Protein AF-A0A947C291-F1 (afdb_monomer_lite)

Radius of gyration: 16.3 Å; chains: 1; bounding box: 38×27×49 Å

Sequence (114 aa):
MIDEIFYCSNIEQLKAELVANGMVDEEGNYTHGNTMTPIKYNGVKSLSLVRNNVLDLALFPSLTRLGTYEEIFADVDKDALYKSVYDYTEELSYMDEEGVVHTYFRPQRLGEFA

Secondary structure (DSSP, 8-state):
--EEEEEES-HHHHHHHHHHTT-B-TTSPBPTT----EEEEETTEEEEEEETTS--GGG-TTEEEEE-HHHHHT-HHHHHHHHTTS----EEEEE-TTS-EEEEEPPPPTT---

pLDDT: mean 71.78, std 11.45, range [43.91, 86.62]

Structure (mmCIF, N/CA/C/O backbone):
data_AF-A0A947C291-F1
#
_entry.id   AF-A0A947C291-F1
#
loop_
_atom_site.group_PDB
_atom_site.id
_atom_site.type_symbol
_atom_site.label_atom_id
_atom_site.label_alt_id
_atom_site.label_comp_id
_atom_site.label_asym_id
_atom_site.label_entity_id
_atom_site.label_seq_id
_atom_site.pdbx_PDB_ins_code
_atom_site.Cartn_x
_atom_site.Cartn_y
_atom_site.Cartn_z
_atom_site.occupancy
_atom_site.B_iso_or_equiv
_atom_site.auth_seq_id
_atom_site.auth_comp_id
_atom_site.auth_asym_id
_atom_site.auth_atom_id
_atom_site.pdbx_PDB_model_num
ATOM 1 N N . MET A 1 1 ? -16.084 6.969 -10.735 1.00 53.75 1 MET A N 1
ATOM 2 C CA . MET A 1 1 ? -14.662 6.568 -10.780 1.00 53.75 1 MET A CA 1
ATOM 3 C C . MET A 1 1 ? -14.281 6.220 -9.358 1.00 53.75 1 MET A C 1
ATOM 5 O O . MET A 1 1 ? -14.576 7.031 -8.492 1.00 53.75 1 MET A O 1
ATOM 9 N N . ILE A 1 2 ? -13.772 5.013 -9.117 1.00 65.44 2 ILE A N 1
ATOM 10 C CA . ILE A 1 2 ? -13.378 4.557 -7.779 1.00 65.44 2 ILE A CA 1
ATOM 11 C C . ILE A 1 2 ? -11.854 4.617 -7.730 1.00 65.44 2 ILE A C 1
ATOM 13 O O . ILE A 1 2 ? -11.190 4.078 -8.618 1.00 65.44 2 ILE A O 1
ATOM 17 N N . ASP A 1 3 ? -11.332 5.330 -6.742 1.00 71.88 3 ASP A N 1
ATOM 18 C CA . ASP A 1 3 ? -9.906 5.369 -6.451 1.00 71.88 3 ASP A CA 1
ATOM 19 C C . ASP A 1 3 ? -9.609 4.232 -5.460 1.00 71.88 3 ASP A C 1
ATOM 21 O O . ASP A 1 3 ? -10.291 4.088 -4.443 1.00 71.88 3 ASP A O 1
ATOM 25 N N . GLU A 1 4 ? -8.637 3.386 -5.787 1.00 79.88 4 GLU A N 1
ATOM 26 C CA . GLU A 1 4 ? -8.278 2.206 -5.002 1.00 79.88 4 GLU A CA 1
ATOM 27 C C . GLU A 1 4 ? -6.862 2.316 -4.467 1.00 79.88 4 GLU A C 1
ATOM 29 O O . GLU A 1 4 ? -5.977 2.900 -5.092 1.00 79.88 4 GLU A O 1
ATOM 34 N N . ILE A 1 5 ? -6.637 1.722 -3.303 1.00 82.81 5 ILE A N 1
ATOM 35 C CA . ILE A 1 5 ? -5.348 1.753 -2.635 1.00 82.81 5 ILE A CA 1
ATOM 36 C C . ILE A 1 5 ? -4.597 0.469 -2.947 1.00 82.81 5 ILE A C 1
ATOM 38 O O . ILE A 1 5 ? -5.120 -0.645 -2.828 1.00 82.81 5 ILE A O 1
ATOM 42 N N . PHE A 1 6 ? -3.337 0.647 -3.310 1.00 85.12 6 PHE A N 1
ATOM 43 C CA . PHE A 1 6 ? -2.388 -0.418 -3.554 1.00 85.12 6 PHE A CA 1
ATOM 44 C C . PHE A 1 6 ? -1.244 -0.313 -2.564 1.00 85.12 6 PHE A C 1
ATOM 46 O O . PHE A 1 6 ? -0.737 0.775 -2.291 1.00 85.12 6 PHE A O 1
ATOM 53 N N . TYR A 1 7 ? -0.844 -1.459 -2.035 1.00 86.38 7 TYR A N 1
ATOM 54 C CA . TYR A 1 7 ? 0.315 -1.600 -1.175 1.00 86.38 7 TYR A CA 1
ATOM 55 C C . TYR A 1 7 ? 1.477 -2.180 -1.964 1.00 86.38 7 TYR A C 1
ATOM 57 O O . TYR A 1 7 ? 1.310 -3.141 -2.711 1.00 86.38 7 TYR A O 1
ATOM 65 N N . CYS A 1 8 ? 2.663 -1.630 -1.743 1.00 85.94 8 CYS A N 1
ATOM 66 C CA . CYS A 1 8 ? 3.907 -2.195 -2.223 1.00 85.94 8 CYS A CA 1
ATOM 67 C C . CYS A 1 8 ? 4.845 -2.417 -1.041 1.00 85.94 8 CYS A C 1
ATOM 69 O O . CYS A 1 8 ? 5.110 -1.496 -0.267 1.00 85.94 8 CYS A O 1
ATOM 71 N N . SER A 1 9 ? 5.372 -3.631 -0.910 1.00 85.44 9 SER A N 1
ATOM 72 C CA . SER A 1 9 ? 6.347 -3.976 0.129 1.00 85.44 9 SER A CA 1
ATOM 73 C C . SER A 1 9 ? 7.780 -3.573 -0.225 1.00 85.44 9 SER A C 1
ATOM 75 O O . SER A 1 9 ? 8.615 -3.501 0.676 1.00 85.44 9 SER A O 1
ATOM 77 N N . ASN A 1 10 ? 8.064 -3.326 -1.509 1.00 85.38 10 ASN A N 1
ATOM 78 C CA . ASN A 1 10 ? 9.384 -2.972 -2.015 1.00 85.38 10 ASN A CA 1
ATOM 79 C C . ASN A 1 10 ? 9.294 -1.932 -3.142 1.00 85.38 10 ASN A C 1
ATOM 81 O O . ASN A 1 10 ? 9.147 -2.256 -4.321 1.00 85.38 10 ASN A O 1
ATOM 85 N N . ILE A 1 11 ? 9.442 -0.666 -2.766 1.00 78.94 11 ILE A N 1
ATOM 86 C CA . ILE A 1 11 ? 9.386 0.465 -3.686 1.00 78.94 11 ILE A CA 1
ATOM 87 C C . ILE A 1 11 ? 10.488 0.437 -4.752 1.00 78.94 11 ILE A C 1
ATOM 89 O O . ILE A 1 11 ? 10.280 0.945 -5.848 1.00 78.94 11 ILE A O 1
ATOM 93 N N . GLU A 1 12 ? 11.656 -0.140 -4.469 1.00 82.38 12 GLU A N 1
ATOM 94 C CA . GLU A 1 12 ? 12.739 -0.225 -5.455 1.00 82.38 12 GLU A CA 1
ATOM 95 C C . GLU A 1 12 ? 12.372 -1.187 -6.583 1.00 82.38 12 GLU A C 1
ATOM 97 O O . GLU A 1 12 ? 12.595 -0.881 -7.755 1.00 82.38 12 GLU A O 1
ATOM 102 N N . GLN A 1 13 ? 11.729 -2.304 -6.237 1.00 83.31 13 GLN A N 1
ATOM 103 C CA . GLN A 1 13 ? 11.181 -3.231 -7.218 1.00 83.31 13 GLN A CA 1
ATOM 104 C C . GLN A 1 13 ? 10.077 -2.565 -8.046 1.00 83.31 13 GLN A C 1
ATOM 106 O O . GLN A 1 13 ? 10.124 -2.629 -9.272 1.00 83.31 13 GLN A O 1
ATOM 111 N N . LEU A 1 14 ? 9.138 -1.866 -7.401 1.00 80.12 14 LEU A N 1
ATOM 112 C CA . LEU A 1 14 ? 8.082 -1.147 -8.116 1.00 80.12 14 LEU A CA 1
ATOM 113 C C . LEU A 1 14 ? 8.658 -0.094 -9.071 1.00 80.12 14 LEU A C 1
ATOM 115 O O . LEU A 1 14 ? 8.210 0.016 -10.206 1.00 80.12 14 LEU A O 1
ATOM 119 N N . LYS A 1 15 ? 9.685 0.654 -8.654 1.00 78.44 15 LYS A N 1
ATOM 120 C CA . LYS A 1 15 ? 10.382 1.616 -9.524 1.00 78.44 15 LYS A CA 1
ATOM 121 C C . LYS A 1 15 ? 11.019 0.936 -10.734 1.00 78.44 15 LYS A C 1
ATOM 123 O O . LYS A 1 15 ? 10.893 1.451 -11.840 1.00 78.44 15 LYS A O 1
ATOM 128 N N . ALA A 1 16 ? 11.667 -0.212 -10.548 1.00 82.00 16 ALA A N 1
ATOM 129 C CA . ALA A 1 16 ? 12.238 -0.970 -11.657 1.00 82.00 16 ALA A CA 1
ATOM 130 C C . ALA A 1 16 ? 11.153 -1.466 -12.631 1.00 82.00 16 ALA A C 1
ATOM 132 O O . ALA A 1 16 ? 11.325 -1.352 -13.843 1.00 82.00 16 ALA A O 1
ATOM 133 N N . GLU A 1 17 ? 10.021 -1.953 -12.115 1.00 81.75 17 GLU A N 1
ATOM 134 C CA . GLU A 1 17 ? 8.865 -2.371 -12.920 1.00 81.75 17 GLU A CA 1
ATOM 135 C C . GLU A 1 17 ? 8.268 -1.190 -13.698 1.00 81.75 17 GLU A C 1
ATOM 137 O O . GLU A 1 17 ? 7.986 -1.305 -14.889 1.00 81.75 17 GLU A O 1
ATOM 142 N N . LEU A 1 18 ? 8.126 -0.028 -13.062 1.00 78.25 18 LEU A N 1
ATOM 143 C CA . LEU A 1 18 ? 7.639 1.196 -13.697 1.00 78.25 18 LEU A CA 1
ATOM 144 C C . LEU A 1 18 ? 8.547 1.662 -14.841 1.00 78.25 18 LEU A C 1
ATOM 146 O O . LEU A 1 18 ? 8.049 1.998 -15.914 1.00 78.25 18 LEU A O 1
ATOM 150 N N . VAL A 1 19 ? 9.866 1.647 -14.636 1.00 78.81 19 VAL A N 1
ATOM 151 C CA . VAL A 1 19 ? 10.852 1.985 -15.676 1.00 78.81 19 VAL A CA 1
ATOM 152 C C . VAL A 1 19 ? 10.805 0.967 -16.817 1.00 78.81 19 VAL A C 1
ATOM 154 O O . VAL A 1 19 ? 10.749 1.354 -17.981 1.00 78.81 19 VAL A O 1
ATOM 157 N N . ALA A 1 20 ? 10.758 -0.332 -16.503 1.00 81.69 20 ALA A N 1
ATOM 158 C CA . ALA A 1 20 ? 10.688 -1.396 -17.506 1.00 81.69 20 ALA A CA 1
ATOM 159 C C . ALA A 1 20 ? 9.427 -1.310 -18.382 1.00 81.69 20 ALA A C 1
ATOM 161 O O . ALA A 1 20 ? 9.471 -1.657 -19.561 1.00 81.69 20 ALA A O 1
ATOM 162 N N . ASN A 1 21 ? 8.321 -0.817 -17.820 1.00 77.06 21 ASN A N 1
ATOM 163 C CA . ASN A 1 21 ? 7.056 -0.624 -18.527 1.00 77.06 21 ASN A CA 1
ATOM 164 C C . ASN A 1 21 ? 6.895 0.789 -19.128 1.00 77.06 21 ASN A C 1
ATOM 166 O O . ASN A 1 21 ? 5.816 1.122 -19.614 1.00 77.06 21 ASN A O 1
ATOM 170 N N . GLY A 1 22 ? 7.942 1.626 -19.105 1.00 73.75 22 GLY A N 1
ATOM 171 C CA . GLY A 1 22 ? 7.922 2.971 -19.695 1.00 73.75 22 GLY A CA 1
ATOM 172 C C . GLY A 1 22 ? 6.974 3.953 -18.997 1.00 73.75 22 GLY A C 1
ATOM 173 O O . GLY A 1 22 ? 6.517 4.909 -19.616 1.00 73.75 22 GLY A O 1
ATOM 174 N N . MET A 1 23 ? 6.646 3.707 -17.725 1.00 73.38 23 MET A N 1
ATOM 175 C CA . MET A 1 23 ? 5.729 4.535 -16.927 1.00 73.38 23 MET A CA 1
ATOM 176 C C . MET A 1 23 ? 6.425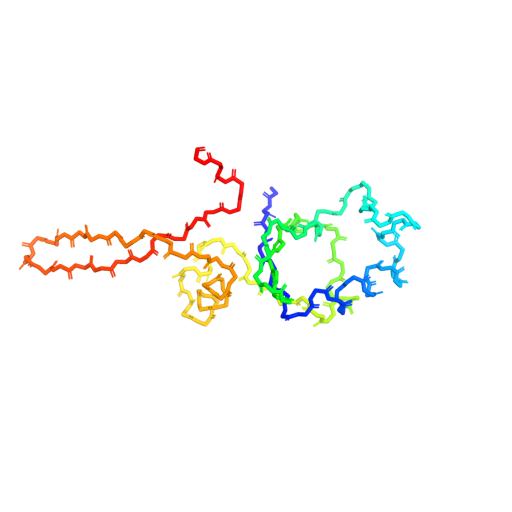 5.672 -16.171 1.00 73.38 23 MET A C 1
ATOM 178 O O . MET A 1 23 ? 5.769 6.522 -15.563 1.00 73.38 23 MET A O 1
ATOM 182 N N . VAL A 1 24 ? 7.754 5.671 -16.189 1.00 68.88 24 VAL A N 1
ATOM 183 C CA . VAL A 1 24 ? 8.614 6.688 -15.592 1.00 68.88 24 VAL A CA 1
ATOM 184 C C . VAL A 1 24 ? 9.596 7.143 -16.668 1.00 68.88 24 VAL A C 1
ATOM 186 O O . VAL A 1 24 ? 10.142 6.306 -17.388 1.00 68.88 24 VAL A O 1
ATOM 189 N N . ASP A 1 25 ? 9.766 8.455 -16.816 1.00 65.94 25 ASP A N 1
ATOM 190 C CA . ASP A 1 25 ? 10.731 9.031 -17.755 1.00 65.94 25 ASP A CA 1
ATOM 191 C C . ASP A 1 25 ? 12.185 8.873 -17.263 1.00 65.94 25 ASP A C 1
ATOM 193 O O . ASP A 1 25 ? 12.446 8.423 -16.145 1.00 65.94 25 ASP A O 1
ATOM 197 N N . GLU A 1 26 ? 13.156 9.235 -18.107 1.00 60.94 26 GLU A N 1
ATOM 198 C CA . GLU A 1 26 ? 14.591 9.146 -17.777 1.00 60.94 26 GLU A CA 1
ATOM 199 C C . GLU A 1 26 ? 14.999 10.028 -16.579 1.00 60.94 26 GLU A C 1
ATOM 201 O O . GLU A 1 26 ? 16.062 9.825 -15.993 1.00 60.94 26 GLU A O 1
ATOM 206 N N . GLU A 1 27 ? 14.150 10.981 -16.187 1.00 63.31 27 GLU A N 1
ATOM 207 C CA . GLU A 1 27 ? 14.345 11.883 -15.050 1.00 63.31 27 GLU A CA 1
ATOM 208 C C . GLU A 1 27 ? 13.678 11.364 -13.761 1.00 63.31 27 GLU A C 1
ATOM 210 O O . GLU A 1 27 ? 13.840 11.957 -12.693 1.00 63.31 27 GLU A O 1
ATOM 215 N N . GLY A 1 28 ? 12.970 10.232 -13.820 1.00 61.03 28 GLY A N 1
ATOM 216 C CA . GLY A 1 28 ? 12.285 9.645 -12.672 1.00 61.03 28 GLY A CA 1
ATOM 217 C C . GLY A 1 28 ? 10.880 10.204 -12.424 1.00 61.03 28 GLY A C 1
ATOM 218 O O . GLY A 1 28 ? 10.287 9.899 -11.384 1.00 61.03 28 GLY A O 1
ATOM 219 N N . ASN A 1 29 ? 10.327 10.999 -13.344 1.00 62.47 29 ASN A N 1
ATOM 220 C CA . ASN A 1 29 ? 8.969 11.518 -13.233 1.00 62.47 29 ASN A CA 1
ATOM 221 C C . ASN A 1 29 ? 7.955 10.532 -13.812 1.00 62.47 29 ASN A C 1
ATOM 223 O O . ASN A 1 29 ? 8.149 9.915 -14.858 1.00 62.47 29 ASN A O 1
ATOM 227 N N . TYR A 1 30 ? 6.822 10.417 -13.128 1.00 63.91 30 TYR A N 1
ATOM 228 C CA . TYR A 1 30 ? 5.710 9.591 -13.578 1.00 63.91 30 TYR A CA 1
ATOM 229 C C . TYR A 1 30 ? 5.074 10.202 -14.829 1.00 63.91 30 TYR A C 1
ATOM 231 O O . TYR A 1 30 ? 4.679 11.373 -14.826 1.00 63.91 30 TYR A O 1
ATOM 239 N N . THR A 1 31 ? 4.926 9.405 -15.888 1.00 56.97 31 THR A N 1
ATOM 240 C CA . THR A 1 31 ? 4.262 9.856 -17.117 1.00 56.97 31 THR A CA 1
ATOM 241 C C . THR A 1 31 ? 2.799 10.202 -16.821 1.00 56.97 31 THR A C 1
ATOM 243 O O . THR A 1 31 ? 2.061 9.410 -16.230 1.00 56.97 31 THR A O 1
ATOM 246 N N . HIS A 1 32 ? 2.394 11.418 -17.191 1.00 44.53 32 HIS A N 1
ATOM 247 C CA . HIS A 1 32 ? 1.100 12.019 -16.861 1.00 44.53 32 HIS A CA 1
ATOM 248 C C . HIS A 1 32 ? -0.070 11.119 -17.308 1.00 44.53 32 HIS A C 1
ATOM 250 O O . HIS A 1 32 ? -0.278 10.920 -18.502 1.00 44.53 32 HIS A O 1
ATOM 256 N N . GLY A 1 33 ? -0.846 10.585 -16.360 1.00 49.69 33 GLY A N 1
ATOM 257 C CA . GLY A 1 33 ? -2.066 9.813 -16.648 1.00 49.69 33 GLY A CA 1
ATOM 258 C C . GLY A 1 33 ? -2.247 8.539 -15.824 1.00 49.69 33 GLY A C 1
ATOM 259 O O . GLY A 1 33 ? -3.379 8.100 -15.645 1.00 49.69 33 GLY A O 1
ATOM 260 N N . ASN A 1 34 ? -1.169 8.000 -15.252 1.00 52.59 34 ASN A N 1
ATOM 261 C CA . ASN A 1 34 ? -1.213 6.818 -14.394 1.00 52.59 34 ASN A CA 1
ATOM 262 C C . ASN A 1 34 ? -0.862 7.232 -12.965 1.00 52.59 34 ASN A C 1
ATOM 264 O O . ASN A 1 34 ? 0.305 7.434 -12.639 1.00 52.59 34 ASN A O 1
ATOM 268 N N . THR A 1 35 ? -1.860 7.407 -12.099 1.00 54.00 35 THR A N 1
ATOM 269 C CA . THR A 1 35 ? -1.641 7.715 -10.677 1.00 54.00 35 THR A CA 1
ATOM 270 C C . THR A 1 35 ? -1.137 6.470 -9.938 1.00 54.00 35 THR A C 1
ATOM 272 O O . THR A 1 35 ? -1.820 5.897 -9.105 1.00 54.00 35 THR A O 1
ATOM 275 N N . MET A 1 36 ? 0.062 6.001 -10.274 1.00 58.66 36 MET A N 1
ATOM 276 C CA . MET A 1 36 ? 0.807 5.011 -9.486 1.00 58.66 36 MET A CA 1
ATOM 277 C C . MET A 1 36 ? 1.736 5.675 -8.477 1.00 58.66 36 MET A C 1
ATOM 279 O O . MET A 1 36 ? 2.439 4.980 -7.744 1.00 58.66 36 MET A O 1
ATOM 283 N N . THR A 1 37 ? 1.739 7.008 -8.440 1.00 57.00 37 THR A N 1
ATOM 284 C CA . THR A 1 37 ? 2.578 7.802 -7.559 1.00 57.00 37 THR A CA 1
ATOM 285 C C . THR A 1 37 ? 2.347 7.344 -6.123 1.00 57.00 37 THR A C 1
ATOM 287 O O . THR A 1 37 ? 1.229 7.481 -5.619 1.00 57.00 37 THR A O 1
ATOM 290 N N . PRO A 1 38 ? 3.360 6.779 -5.456 1.00 59.16 38 PRO A N 1
ATOM 291 C CA . PRO A 1 38 ? 3.228 6.432 -4.062 1.00 59.16 38 PRO A CA 1
ATOM 292 C C . PRO A 1 38 ? 3.100 7.734 -3.280 1.00 59.16 38 PRO A C 1
ATOM 294 O O . PRO A 1 38 ? 3.947 8.628 -3.358 1.00 59.16 38 PRO A O 1
ATOM 297 N N . ILE A 1 39 ? 1.973 7.861 -2.593 1.00 65.25 39 ILE A N 1
ATOM 298 C CA . ILE A 1 39 ? 1.583 9.072 -1.865 1.00 65.25 39 ILE A CA 1
ATOM 299 C C . ILE A 1 39 ? 2.171 9.024 -0.453 1.00 65.25 39 ILE A C 1
ATOM 301 O O . ILE A 1 39 ? 2.453 10.062 0.145 1.00 65.25 39 ILE A O 1
ATOM 305 N N . LYS A 1 40 ? 2.402 7.816 0.075 1.00 71.19 40 LYS A N 1
ATOM 306 C CA . LYS A 1 40 ? 3.008 7.599 1.387 1.00 71.19 40 LYS A CA 1
ATOM 307 C C . LYS A 1 40 ? 4.075 6.514 1.316 1.00 71.19 40 LYS A C 1
ATOM 309 O O . LYS A 1 40 ? 3.889 5.491 0.659 1.00 71.19 40 LYS A O 1
ATOM 314 N N . TYR A 1 41 ? 5.166 6.746 2.037 1.00 74.94 41 TYR A N 1
ATOM 315 C CA . TYR A 1 41 ? 6.294 5.832 2.161 1.00 74.94 41 TYR A CA 1
ATOM 316 C C . TYR A 1 41 ? 6.585 5.580 3.636 1.00 74.94 41 TYR A C 1
ATOM 318 O O . TYR A 1 41 ? 6.512 6.508 4.444 1.00 74.94 41 TYR A O 1
ATOM 326 N N . ASN A 1 42 ? 6.972 4.348 3.953 1.00 75.31 42 ASN A N 1
ATOM 327 C CA . ASN A 1 42 ? 7.580 3.975 5.223 1.00 75.31 42 ASN A CA 1
ATOM 328 C C . ASN A 1 42 ? 8.737 3.003 4.951 1.00 75.31 42 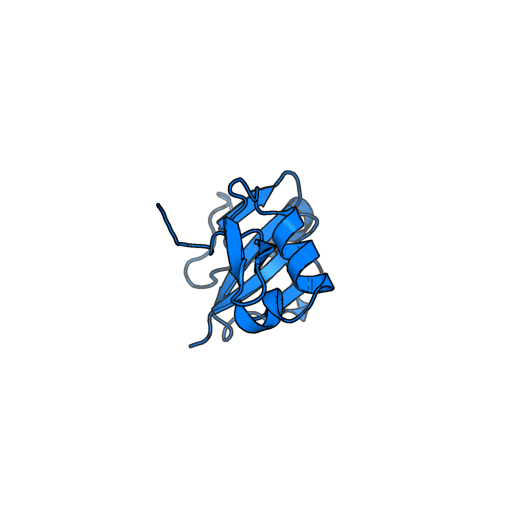ASN A C 1
ATOM 330 O O . ASN A 1 42 ? 8.536 1.802 4.740 1.00 75.31 42 ASN A O 1
ATOM 334 N N . GLY A 1 43 ? 9.955 3.542 4.872 1.00 80.00 43 GLY A N 1
ATOM 335 C CA . GLY A 1 43 ? 11.123 2.796 4.406 1.00 80.00 43 GLY A CA 1
ATOM 336 C C . GLY A 1 43 ? 10.934 2.295 2.971 1.00 80.00 43 GLY A C 1
ATOM 337 O O . GLY A 1 43 ? 10.713 3.084 2.056 1.00 80.00 43 GLY A O 1
ATOM 338 N N . VAL A 1 44 ? 11.010 0.975 2.783 1.00 81.38 44 VAL A N 1
ATOM 339 C CA . VAL A 1 44 ? 10.810 0.318 1.477 1.00 81.38 44 VAL A CA 1
ATOM 340 C C . VAL A 1 44 ? 9.339 0.095 1.123 1.00 81.38 44 VAL A C 1
ATOM 342 O O . VAL A 1 44 ? 9.034 -0.247 -0.017 1.00 81.38 44 VAL A O 1
ATOM 345 N N . LYS A 1 45 ? 8.422 0.281 2.077 1.00 83.50 45 LYS A N 1
ATOM 346 C CA . LYS A 1 45 ? 6.991 0.077 1.860 1.00 83.50 45 LYS A CA 1
ATOM 347 C C . LYS A 1 45 ? 6.335 1.357 1.369 1.00 83.50 45 LYS A C 1
ATOM 349 O O . LYS A 1 45 ? 6.723 2.455 1.771 1.00 83.50 45 LYS A O 1
ATOM 354 N N . SER A 1 46 ? 5.303 1.225 0.547 1.00 83.69 46 SER A N 1
ATOM 355 C CA . SER A 1 46 ? 4.546 2.374 0.060 1.00 83.69 46 SER A CA 1
ATOM 356 C C . SER A 1 46 ? 3.071 2.067 -0.171 1.00 83.69 46 SER A C 1
ATOM 358 O O . SER A 1 46 ? 2.676 0.910 -0.330 1.00 83.69 46 SER A O 1
ATOM 360 N N . LEU A 1 47 ? 2.266 3.129 -0.162 1.00 81.88 47 LEU A N 1
ATOM 361 C CA . LEU A 1 47 ? 0.862 3.111 -0.553 1.00 81.88 47 LEU A CA 1
ATOM 362 C C . LEU A 1 47 ? 0.649 4.058 -1.735 1.00 81.88 47 LEU A C 1
ATOM 364 O O . LEU A 1 47 ? 1.055 5.225 -1.688 1.00 81.88 47 LEU A O 1
ATOM 368 N N . SER A 1 48 ? -0.041 3.561 -2.756 1.00 76.31 48 SER A N 1
ATOM 369 C CA . SER A 1 48 ? -0.403 4.304 -3.965 1.00 76.31 48 SER A CA 1
ATOM 370 C C . SER A 1 48 ? -1.919 4.343 -4.124 1.00 76.31 48 SER A C 1
ATOM 372 O O . SER A 1 48 ? -2.597 3.358 -3.836 1.00 76.31 48 SER A O 1
ATOM 374 N N . LEU A 1 49 ? -2.449 5.472 -4.599 1.00 74.38 49 LEU A N 1
ATOM 375 C CA . LEU A 1 49 ? -3.866 5.618 -4.936 1.00 74.38 49 LEU A CA 1
ATOM 376 C C . LEU A 1 49 ? -4.037 5.550 -6.455 1.00 74.38 49 LEU A C 1
ATOM 378 O O . LEU A 1 49 ? -3.728 6.504 -7.168 1.00 74.38 49 LEU A O 1
ATOM 382 N N . VAL A 1 50 ? -4.547 4.426 -6.942 1.00 71.75 50 VAL A N 1
ATOM 383 C CA . VAL A 1 50 ? -4.707 4.145 -8.368 1.00 71.75 50 VAL A CA 1
ATOM 384 C C . VAL A 1 50 ? -6.168 4.323 -8.756 1.00 71.75 50 VAL A C 1
ATOM 386 O O . VAL A 1 50 ? -7.067 3.702 -8.188 1.00 71.75 50 VAL A O 1
ATOM 389 N N . ARG A 1 51 ? -6.423 5.154 -9.768 1.00 68.50 51 ARG A N 1
ATOM 390 C CA . ARG A 1 51 ? -7.759 5.297 -10.345 1.00 68.50 51 ARG A CA 1
ATOM 391 C C . ARG A 1 51 ? -8.029 4.097 -11.262 1.00 68.50 51 ARG A C 1
ATOM 393 O O . ARG A 1 51 ? -7.374 3.945 -12.291 1.00 68.50 51 ARG A O 1
ATOM 400 N N . ASN A 1 52 ? -8.985 3.256 -10.859 1.00 57.56 52 ASN A N 1
ATOM 401 C CA . ASN A 1 52 ? -9.196 1.837 -11.220 1.00 57.56 52 ASN A CA 1
ATOM 402 C C . ASN A 1 52 ? -9.455 1.482 -12.712 1.00 57.56 52 ASN A C 1
ATOM 404 O O . ASN A 1 52 ? -10.025 0.443 -13.002 1.00 57.56 52 ASN A O 1
ATOM 408 N N . ASN A 1 53 ? -9.091 2.316 -13.689 1.00 54.19 53 ASN A N 1
ATOM 409 C CA . ASN A 1 53 ? -9.444 2.074 -15.098 1.00 54.19 53 ASN A CA 1
ATOM 410 C C . ASN A 1 53 ? -8.274 2.082 -16.089 1.00 54.19 53 ASN A C 1
ATOM 412 O O . ASN A 1 53 ? -8.522 2.057 -17.292 1.00 54.19 53 ASN A O 1
ATOM 416 N N . VAL A 1 54 ? -7.022 2.136 -15.625 1.00 57.06 54 VAL A N 1
ATOM 417 C CA . VAL A 1 54 ? -5.871 2.294 -16.540 1.00 57.06 54 VAL A CA 1
ATOM 418 C C . VAL A 1 54 ? -4.718 1.325 -16.260 1.00 57.06 54 VAL A C 1
ATOM 420 O O . VAL A 1 54 ? -3.812 1.220 -17.080 1.00 57.06 54 VAL A O 1
ATOM 423 N N . LEU A 1 55 ? -4.739 0.581 -15.146 1.00 64.38 55 LEU A N 1
ATOM 424 C CA . LEU A 1 55 ? -3.579 -0.205 -14.728 1.00 64.38 55 LEU A CA 1
ATOM 425 C C . LEU A 1 55 ? -3.754 -1.709 -14.959 1.00 64.38 55 LEU A C 1
ATOM 427 O O . LEU A 1 55 ? -4.591 -2.347 -14.324 1.00 64.38 55 LEU A O 1
ATOM 431 N N . ASP A 1 56 ? -2.915 -2.280 -15.825 1.00 72.56 56 ASP A N 1
ATOM 432 C CA . ASP A 1 56 ? -2.765 -3.730 -15.938 1.00 72.56 56 ASP A CA 1
ATOM 433 C C . ASP A 1 56 ? -1.884 -4.248 -14.793 1.00 72.56 56 ASP A C 1
ATOM 435 O O . ASP A 1 56 ? -0.656 -4.147 -14.820 1.00 72.56 56 ASP A O 1
ATOM 439 N N . LEU A 1 57 ? -2.527 -4.787 -13.756 1.00 71.38 57 LEU A N 1
ATOM 440 C CA . LEU A 1 57 ? -1.851 -5.304 -12.565 1.00 71.38 57 LEU A CA 1
ATOM 441 C C . LEU A 1 57 ? -0.926 -6.489 -12.858 1.00 71.38 57 LEU A C 1
ATOM 443 O O . LEU A 1 57 ? -0.022 -6.746 -12.066 1.00 71.38 57 LEU A O 1
ATOM 447 N N . ALA A 1 58 ? -1.093 -7.188 -13.986 1.00 76.88 58 ALA A N 1
ATOM 448 C CA . ALA A 1 58 ? -0.178 -8.265 -14.358 1.00 76.88 58 ALA A CA 1
ATOM 449 C C . ALA A 1 58 ? 1.246 -7.760 -14.647 1.00 76.88 58 ALA A C 1
ATOM 451 O O . ALA A 1 58 ? 2.197 -8.533 -14.549 1.00 76.88 58 ALA A O 1
ATOM 452 N N . LEU A 1 59 ? 1.405 -6.470 -14.960 1.00 74.75 59 LEU A N 1
ATOM 453 C CA . LEU A 1 59 ? 2.708 -5.841 -15.184 1.00 74.75 59 LEU A CA 1
ATOM 454 C C . LEU A 1 59 ? 3.416 -5.444 -13.878 1.00 74.75 59 LEU A C 1
ATOM 456 O O . LEU A 1 59 ? 4.616 -5.168 -13.904 1.00 74.75 59 LEU A O 1
ATOM 460 N N . PHE A 1 60 ? 2.693 -5.438 -12.751 1.00 79.06 60 PHE A N 1
ATOM 461 C CA . PHE A 1 60 ? 3.168 -4.948 -11.454 1.00 79.06 60 PHE A CA 1
ATOM 462 C C . PHE A 1 60 ? 2.919 -5.968 -10.339 1.00 79.06 60 PHE A C 1
ATOM 464 O O . PHE A 1 60 ? 2.103 -5.730 -9.444 1.00 79.06 60 PHE A O 1
ATOM 471 N N . PRO A 1 61 ? 3.622 -7.112 -10.349 1.00 82.19 61 PRO A N 1
ATOM 472 C CA . PRO A 1 61 ? 3.468 -8.138 -9.320 1.00 82.19 61 PRO A CA 1
ATOM 473 C C . PRO A 1 61 ? 3.898 -7.658 -7.926 1.00 82.19 61 PRO A C 1
ATOM 475 O O . PRO A 1 61 ? 3.538 -8.280 -6.928 1.00 82.19 61 PRO A O 1
ATOM 478 N N . SER A 1 62 ? 4.657 -6.560 -7.836 1.00 81.81 62 SER A N 1
ATOM 479 C CA . SER A 1 62 ? 5.008 -5.921 -6.565 1.00 81.81 62 SER A CA 1
ATOM 480 C C . SER A 1 62 ? 3.849 -5.158 -5.907 1.00 81.81 62 SER A C 1
ATOM 482 O O . SER A 1 62 ? 3.972 -4.752 -4.746 1.00 81.81 62 SER A O 1
ATOM 484 N N . LEU A 1 63 ? 2.734 -4.956 -6.622 1.00 81.12 63 LEU A N 1
ATOM 485 C CA . LEU A 1 63 ? 1.544 -4.277 -6.121 1.00 81.12 63 LEU A CA 1
ATOM 486 C C . LEU A 1 63 ? 0.498 -5.267 -5.614 1.00 81.12 63 LEU A C 1
ATOM 488 O O . LEU A 1 63 ? -0.035 -6.094 -6.350 1.00 81.12 63 LEU A O 1
ATOM 492 N N . THR A 1 64 ? 0.107 -5.085 -4.359 1.00 86.62 64 THR A N 1
ATOM 493 C CA . THR A 1 64 ? -1.040 -5.759 -3.759 1.00 86.62 64 THR A CA 1
ATOM 494 C C . THR A 1 64 ? -2.230 -4.810 -3.746 1.00 86.62 64 THR A C 1
ATOM 496 O O . THR A 1 64 ? -2.185 -3.758 -3.104 1.00 86.62 64 THR A O 1
ATOM 499 N N . ARG A 1 65 ? -3.325 -5.186 -4.418 1.00 86.25 65 ARG A N 1
ATOM 500 C CA . ARG A 1 65 ? -4.597 -4.453 -4.338 1.00 86.25 65 ARG A CA 1
ATOM 501 C C . ARG A 1 65 ? -5.176 -4.591 -2.934 1.00 86.25 65 ARG A C 1
ATOM 503 O O . ARG A 1 65 ? -5.569 -5.686 -2.538 1.00 86.25 65 ARG A O 1
ATOM 510 N N . LEU A 1 66 ? -5.265 -3.482 -2.205 1.00 84.31 66 LEU A N 1
ATOM 511 C CA . LEU A 1 66 ? -5.994 -3.433 -0.939 1.00 84.31 66 LEU A CA 1
ATOM 512 C C . LEU A 1 66 ? -7.482 -3.112 -1.179 1.00 84.31 66 LEU A C 1
ATOM 514 O O . LEU A 1 66 ? -8.355 -3.718 -0.558 1.00 84.31 66 LEU A O 1
ATOM 518 N N . GLY A 1 67 ? -7.772 -2.246 -2.154 1.00 82.38 67 GLY A N 1
ATOM 519 C CA . GLY A 1 67 ? -9.132 -1.848 -2.534 1.00 82.38 67 GLY A CA 1
ATOM 520 C C . GLY A 1 67 ? -9.506 -0.476 -1.975 1.00 82.38 67 GLY A C 1
ATOM 521 O O . GLY A 1 67 ? -8.647 0.389 -1.802 1.00 82.38 67 GLY A O 1
ATOM 522 N N . THR A 1 68 ? -10.792 -0.249 -1.737 1.00 83.19 68 THR A N 1
ATOM 523 C CA . THR A 1 68 ? -11.302 1.001 -1.155 1.00 83.19 68 THR A CA 1
ATOM 524 C C . THR A 1 68 ? -11.050 1.081 0.352 1.00 83.19 68 THR A C 1
ATOM 526 O O . THR A 1 68 ? -10.790 0.077 1.010 1.00 83.19 68 THR A O 1
ATOM 529 N N . TYR A 1 69 ? -11.176 2.277 0.935 1.00 78.50 69 TYR A N 1
ATOM 530 C CA . TYR A 1 69 ? -11.081 2.456 2.389 1.00 78.50 69 TYR A CA 1
ATOM 531 C C . TYR A 1 69 ? -12.043 1.563 3.177 1.00 78.50 69 TYR A C 1
ATOM 533 O O . TYR A 1 69 ? -11.666 1.023 4.213 1.00 78.50 69 TYR A O 1
ATOM 541 N N . GLU A 1 70 ? -13.271 1.403 2.685 1.00 78.94 70 GLU A N 1
ATOM 542 C CA . GLU A 1 70 ? -14.280 0.563 3.331 1.00 78.94 70 GLU A CA 1
ATOM 543 C C . GLU A 1 70 ? -13.850 -0.908 3.335 1.00 78.94 70 GLU A C 1
ATOM 545 O O . GLU A 1 70 ? -13.918 -1.561 4.372 1.00 78.94 70 GLU A O 1
ATOM 550 N N . GLU A 1 71 ? -13.324 -1.412 2.215 1.00 83.12 71 GLU A N 1
ATOM 551 C CA . GLU A 1 71 ? -12.801 -2.781 2.128 1.00 83.12 71 GLU A CA 1
ATOM 552 C C . GLU A 1 71 ? -11.555 -2.997 2.987 1.00 83.12 71 GLU A C 1
ATOM 554 O O . GLU A 1 71 ? -11.355 -4.093 3.501 1.00 83.12 71 GLU A O 1
ATOM 559 N N . ILE A 1 72 ? -10.706 -1.977 3.124 1.00 83.56 72 ILE A N 1
ATOM 560 C CA . ILE A 1 72 ? -9.479 -2.060 3.919 1.00 83.56 72 ILE A CA 1
ATOM 561 C C . ILE A 1 72 ? -9.809 -2.142 5.397 1.00 83.56 72 ILE A C 1
ATOM 563 O O . ILE A 1 72 ? -9.272 -2.999 6.080 1.00 83.56 72 ILE A O 1
ATOM 567 N N . PHE A 1 73 ? -10.697 -1.283 5.897 1.00 78.25 73 PHE A N 1
ATOM 568 C CA . PHE A 1 73 ? -11.013 -1.253 7.328 1.00 78.25 73 PHE A CA 1
ATOM 569 C C . PHE A 1 73 ? -11.997 -2.344 7.752 1.00 78.25 73 PHE A C 1
ATOM 571 O O . PHE A 1 73 ? -12.116 -2.620 8.943 1.00 78.25 73 PHE A O 1
ATOM 578 N N . ALA A 1 74 ? -12.680 -2.984 6.801 1.00 80.50 74 ALA A N 1
ATOM 579 C CA . ALA A 1 74 ? -13.496 -4.167 7.060 1.00 80.50 74 ALA A CA 1
ATOM 580 C C . ALA A 1 74 ? -12.679 -5.475 7.135 1.00 80.50 74 ALA A C 1
ATOM 582 O O . ALA A 1 74 ? -13.213 -6.489 7.583 1.00 80.50 74 ALA A O 1
ATOM 583 N N . ASP A 1 75 ? -11.412 -5.473 6.706 1.00 82.12 75 ASP A N 1
ATOM 584 C CA . ASP A 1 75 ? -10.553 -6.656 6.609 1.00 82.12 75 ASP A CA 1
ATOM 585 C C . ASP A 1 75 ? -9.267 -6.458 7.426 1.00 82.12 75 ASP A C 1
ATOM 587 O O . ASP A 1 75 ? -8.461 -5.568 7.158 1.00 82.12 75 ASP A O 1
ATOM 591 N N . VAL A 1 76 ? -9.066 -7.311 8.432 1.00 79.06 76 VAL A N 1
ATOM 592 C CA . VAL A 1 76 ? -7.965 -7.186 9.400 1.00 79.06 76 VAL A CA 1
ATOM 593 C C . VAL A 1 76 ? -6.588 -7.27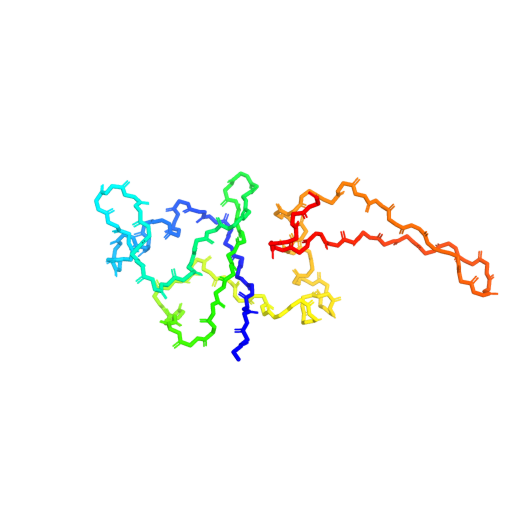3 8.733 1.00 79.06 76 VAL A C 1
ATOM 595 O O . VAL A 1 76 ? -5.671 -6.551 9.129 1.00 79.06 76 VAL A O 1
ATOM 598 N N . ASP A 1 77 ? -6.430 -8.112 7.708 1.00 85.62 77 ASP A N 1
ATOM 599 C CA . ASP A 1 77 ? -5.144 -8.290 7.031 1.00 85.62 77 ASP A CA 1
ATOM 600 C C . ASP A 1 77 ? -4.817 -7.073 6.156 1.00 85.62 77 ASP A C 1
ATOM 602 O O . ASP A 1 77 ? -3.677 -6.592 6.125 1.00 85.62 77 ASP A O 1
ATOM 606 N N . LYS A 1 78 ? -5.826 -6.515 5.477 1.00 85.38 78 LYS A N 1
ATOM 607 C CA . LYS A 1 78 ? -5.667 -5.295 4.670 1.00 85.38 78 LYS A CA 1
ATOM 608 C C . LYS A 1 78 ? -5.406 -4.070 5.534 1.00 85.38 78 LYS A C 1
ATOM 610 O O . LYS A 1 78 ? -4.537 -3.260 5.199 1.00 85.38 78 LYS A O 1
ATOM 615 N N . ASP A 1 79 ? -6.120 -3.950 6.647 1.00 82.38 79 ASP A N 1
ATOM 616 C CA . ASP A 1 79 ? -5.915 -2.904 7.642 1.00 82.38 79 ASP A CA 1
ATOM 617 C C . ASP A 1 79 ? -4.493 -2.963 8.218 1.00 82.38 79 ASP A C 1
ATOM 619 O O . ASP A 1 79 ? -3.808 -1.942 8.274 1.00 82.38 79 ASP A O 1
ATOM 623 N N . ALA A 1 80 ? -3.984 -4.157 8.542 1.00 82.38 80 ALA A N 1
ATOM 624 C CA . ALA A 1 80 ? -2.608 -4.342 9.006 1.00 82.38 80 ALA A CA 1
ATOM 625 C C . ALA A 1 80 ? -1.560 -3.897 7.964 1.00 82.38 80 ALA A C 1
ATOM 627 O O . ALA A 1 80 ? -0.569 -3.246 8.312 1.00 82.38 80 ALA A O 1
ATOM 628 N N . LEU A 1 81 ? -1.773 -4.194 6.676 1.00 85.12 81 LEU A N 1
ATOM 629 C CA . LEU A 1 81 ? -0.887 -3.738 5.598 1.00 85.12 81 LEU A CA 1
ATOM 630 C C . LEU A 1 81 ? -0.914 -2.214 5.443 1.00 85.12 81 LEU A C 1
ATOM 632 O O . LEU A 1 81 ? 0.153 -1.595 5.372 1.00 85.12 81 LEU A O 1
ATOM 636 N N . TYR A 1 82 ? -2.103 -1.607 5.467 1.00 81.50 82 TYR A N 1
ATOM 637 C CA . TYR A 1 82 ? -2.276 -0.152 5.442 1.00 81.50 82 TYR A CA 1
ATOM 638 C C . TYR A 1 82 ? -1.588 0.511 6.653 1.00 81.50 82 TYR A C 1
ATOM 640 O O . TYR A 1 82 ? -0.841 1.483 6.503 1.00 81.50 82 TYR A O 1
ATOM 648 N N . LYS A 1 83 ? -1.741 -0.088 7.844 1.00 78.06 83 LYS A N 1
ATOM 649 C CA . LYS A 1 83 ? -1.060 0.261 9.108 1.00 78.06 83 LYS A CA 1
ATOM 650 C C . LYS A 1 83 ? 0.444 0.182 9.063 1.00 78.06 83 LYS A C 1
ATOM 652 O O . LYS A 1 83 ? 1.114 0.942 9.746 1.00 78.06 83 LYS A O 1
ATOM 657 N N . SER A 1 84 ? 0.996 -0.685 8.231 1.00 80.94 84 SER A N 1
ATOM 658 C CA . SER A 1 84 ? 2.444 -0.819 8.148 1.00 80.94 84 SER A CA 1
ATOM 659 C C . SER A 1 84 ? 3.136 0.337 7.411 1.00 80.94 84 SER A C 1
ATOM 661 O O . SER A 1 84 ? 4.357 0.467 7.508 1.00 80.94 84 SER A O 1
ATOM 663 N N . VAL A 1 85 ? 2.382 1.169 6.682 1.00 78.69 85 VAL A N 1
ATOM 664 C CA . VAL A 1 85 ? 2.910 2.311 5.912 1.00 78.69 85 VAL A CA 1
ATOM 665 C C . VAL A 1 85 ? 2.517 3.659 6.515 1.00 78.69 85 VAL A C 1
ATOM 667 O O . VAL A 1 85 ? 3.264 4.627 6.385 1.00 78.69 85 VAL A O 1
ATOM 670 N N . TYR A 1 86 ? 1.369 3.744 7.184 1.00 74.06 86 TYR A N 1
ATOM 671 C CA . TYR A 1 86 ? 0.975 4.946 7.914 1.00 74.06 86 TYR A CA 1
ATOM 672 C C . TYR A 1 86 ? 1.494 4.925 9.350 1.00 74.06 86 TYR A C 1
ATOM 674 O O . TYR A 1 86 ? 1.270 3.964 10.076 1.00 74.06 86 TYR A O 1
ATOM 682 N N . ASP A 1 87 ? 2.110 6.023 9.786 1.00 60.91 87 ASP A N 1
ATOM 683 C CA . ASP A 1 87 ? 2.271 6.296 11.212 1.00 60.91 87 ASP A CA 1
ATOM 684 C C . ASP A 1 87 ? 0.897 6.660 11.782 1.00 60.91 87 ASP A C 1
ATOM 686 O O . ASP A 1 87 ? 0.359 7.737 11.523 1.00 60.91 87 ASP A O 1
A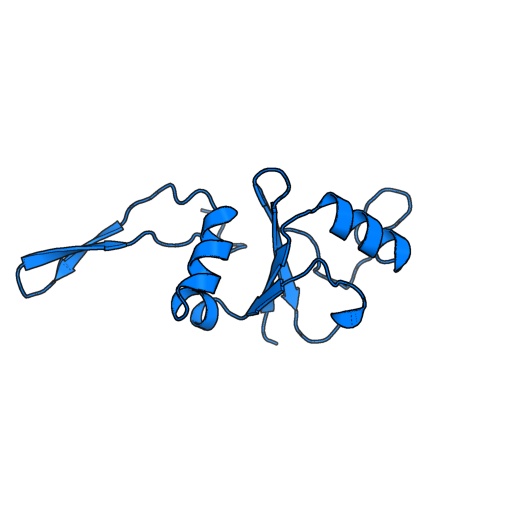TOM 690 N N . TYR A 1 88 ? 0.290 5.739 12.525 1.00 60.62 88 TYR A N 1
ATOM 691 C CA . TYR A 1 88 ? -0.933 6.008 13.273 1.00 60.62 88 TYR A CA 1
ATOM 692 C C . TYR A 1 88 ? -0.565 6.788 14.532 1.00 60.62 88 TYR A C 1
ATOM 694 O O . TYR A 1 88 ? -0.330 6.211 15.588 1.00 60.62 88 TYR A O 1
ATOM 702 N N . THR A 1 89 ? -0.455 8.106 14.408 1.00 52.66 89 THR A N 1
ATOM 703 C CA . THR A 1 89 ? -0.026 8.964 15.520 1.00 52.66 89 THR A CA 1
ATOM 704 C C . THR A 1 89 ? -1.135 9.338 16.494 1.00 52.66 89 THR A C 1
ATOM 706 O O . THR A 1 89 ? -0.816 9.853 17.560 1.00 52.66 89 THR A O 1
ATOM 709 N N . GLU A 1 90 ? -2.412 9.077 16.193 1.00 53.84 90 GLU A N 1
ATOM 710 C CA . GLU A 1 90 ? -3.507 9.470 17.088 1.00 53.84 90 GLU A CA 1
ATOM 711 C C . GLU A 1 90 ? -4.444 8.304 17.406 1.00 53.84 90 GLU A C 1
ATOM 713 O O . GLU A 1 90 ? -5.228 7.823 16.582 1.00 53.84 90 GLU A O 1
ATOM 718 N N . GLU A 1 91 ? -4.326 7.847 18.648 1.00 59.53 91 GLU A N 1
ATOM 719 C CA . GLU A 1 91 ? -5.273 6.960 19.301 1.00 59.53 91 GLU A CA 1
ATOM 720 C C . GLU A 1 91 ? -6.569 7.737 19.578 1.00 59.53 91 GLU A C 1
ATOM 722 O O . GLU A 1 91 ? -6.562 8.730 20.307 1.00 59.53 91 GLU A O 1
ATOM 727 N N . LEU A 1 92 ? -7.688 7.304 18.995 1.00 59.59 92 LEU A N 1
ATOM 728 C CA . LEU A 1 92 ? -9.007 7.845 19.305 1.00 59.59 92 LEU A CA 1
ATOM 729 C C . LEU A 1 92 ? -9.726 6.873 20.230 1.00 59.59 92 LEU A C 1
ATOM 731 O O . LEU A 1 92 ? -9.958 5.711 19.898 1.00 59.59 92 LEU A O 1
ATOM 735 N N . SER A 1 93 ? -10.097 7.367 21.402 1.00 65.62 93 SER A N 1
ATOM 736 C CA . SER A 1 93 ? -10.900 6.631 22.369 1.00 65.62 93 SER A CA 1
ATOM 737 C C . SER A 1 93 ? -12.318 7.194 22.394 1.00 65.62 93 SER A C 1
ATOM 739 O O . SER A 1 93 ? -12.524 8.408 22.426 1.00 65.62 93 SER A O 1
ATOM 741 N N . TYR A 1 94 ? -13.311 6.308 22.368 1.00 72.69 94 TYR A N 1
ATOM 742 C CA . TYR A 1 94 ? -14.700 6.650 22.665 1.00 72.69 94 TYR A CA 1
ATOM 743 C C . TYR A 1 94 ? -15.256 5.687 23.708 1.00 72.69 94 TYR A C 1
ATOM 745 O O . TYR A 1 94 ? -14.793 4.557 23.834 1.00 72.69 94 TYR A O 1
ATOM 753 N N . MET A 1 95 ? -16.229 6.157 24.478 1.00 66.25 95 MET A N 1
ATOM 754 C CA . MET A 1 95 ? -16.937 5.349 25.462 1.00 66.25 95 MET A CA 1
ATOM 755 C C . MET A 1 95 ? -18.318 5.033 24.901 1.00 66.25 95 MET A C 1
ATOM 757 O O . MET A 1 95 ? -18.996 5.948 24.428 1.00 66.25 95 MET A O 1
ATOM 761 N N . A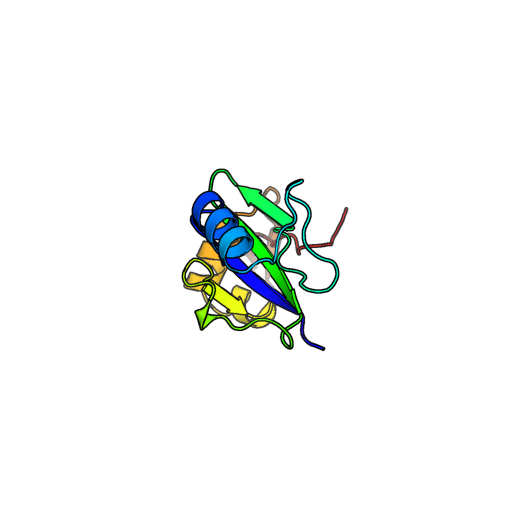SP A 1 96 ? -18.700 3.761 24.892 1.00 75.44 96 ASP A N 1
ATOM 762 C CA . ASP A 1 96 ? -20.041 3.357 24.470 1.00 75.44 96 ASP A CA 1
ATOM 763 C C . ASP A 1 96 ? -21.095 3.606 25.566 1.00 75.44 96 ASP A C 1
ATOM 765 O O . ASP A 1 96 ? -20.791 4.077 26.666 1.00 75.44 96 ASP A O 1
ATOM 769 N N . GLU A 1 97 ? -22.359 3.305 25.257 1.00 76.81 97 GLU A N 1
ATOM 770 C CA . GLU A 1 97 ? -23.480 3.461 26.196 1.00 76.81 97 GLU A CA 1
ATOM 771 C C . GLU A 1 97 ? -23.410 2.497 27.397 1.00 76.81 97 GLU A C 1
ATOM 773 O O . GLU A 1 97 ? -24.098 2.712 28.395 1.00 76.81 97 GLU A O 1
ATOM 778 N N . GLU A 1 98 ? -22.560 1.467 27.334 1.00 85.00 98 GLU A N 1
ATOM 779 C CA . GLU A 1 98 ? -22.316 0.501 28.411 1.00 85.00 98 GLU A CA 1
ATOM 780 C C . GLU A 1 98 ? -21.101 0.884 29.280 1.00 85.00 98 GLU A C 1
ATOM 782 O O . GLU A 1 98 ? -20.791 0.206 30.263 1.00 85.00 98 GLU A O 1
ATOM 787 N N . GLY A 1 99 ? -20.431 2.001 28.970 1.00 74.44 99 GLY A N 1
ATOM 788 C CA . GLY A 1 99 ? -19.269 2.500 29.705 1.00 74.44 99 GLY A CA 1
ATOM 789 C C . GLY A 1 99 ? -17.948 1.823 29.328 1.00 74.44 99 GLY A C 1
ATOM 790 O O . GLY A 1 99 ? -16.952 1.995 30.036 1.00 74.44 99 GLY A O 1
ATOM 791 N N . VAL A 1 100 ? -17.905 1.060 28.234 1.00 82.50 100 VAL A N 1
ATOM 792 C CA . VAL A 1 100 ? -16.687 0.418 27.731 1.00 82.50 100 VAL A CA 1
ATOM 793 C C . VAL A 1 100 ? -15.904 1.420 26.889 1.00 82.50 100 VAL A C 1
ATOM 795 O O . VAL A 1 100 ? -16.434 2.045 25.970 1.00 82.50 100 VAL A O 1
ATOM 798 N N . VAL A 1 101 ? -14.616 1.579 27.206 1.00 75.06 101 VAL A N 1
ATOM 799 C CA . VAL A 1 101 ? -13.697 2.395 26.406 1.00 75.06 101 VAL A CA 1
ATOM 800 C C . VAL A 1 101 ? -13.225 1.576 25.214 1.00 75.06 101 VAL A C 1
ATOM 802 O O . VAL A 1 101 ? -12.506 0.588 25.364 1.00 75.06 101 VAL A O 1
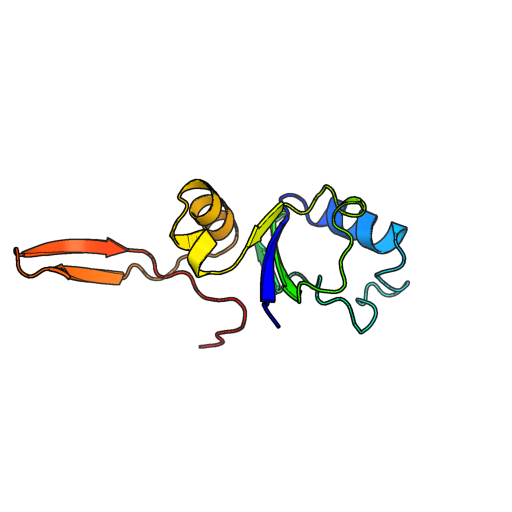ATOM 805 N N . HIS A 1 102 ? -13.613 2.023 24.027 1.00 71.50 102 HIS A N 1
ATOM 806 C CA . HIS A 1 102 ? -13.153 1.494 22.757 1.00 71.50 102 HIS A CA 1
ATOM 807 C C . HIS A 1 102 ? -12.040 2.376 22.227 1.00 71.50 102 HIS A C 1
ATOM 809 O O . HIS A 1 102 ? -12.230 3.562 21.947 1.00 71.50 102 HIS A O 1
ATOM 815 N N . THR A 1 103 ? -10.876 1.769 22.068 1.00 62.00 103 THR A N 1
ATOM 816 C CA . THR A 1 103 ? -9.710 2.413 21.486 1.00 62.00 103 THR A CA 1
ATOM 817 C C . THR A 1 103 ? -9.607 2.003 20.026 1.00 62.00 103 THR A C 1
ATOM 819 O O . THR A 1 103 ? -9.501 0.816 19.718 1.00 62.00 103 THR A O 1
ATOM 822 N N . TYR A 1 104 ? -9.633 2.971 19.114 1.00 63.03 104 TYR A N 1
ATOM 823 C CA . TYR A 1 104 ? -9.383 2.719 17.703 1.00 63.03 104 TYR A CA 1
ATOM 824 C C . TYR A 1 104 ? -8.403 3.739 17.137 1.00 63.03 104 TYR A C 1
ATOM 826 O O . TYR A 1 104 ? -8.380 4.916 17.485 1.00 63.03 104 TYR A O 1
ATOM 834 N N . PHE A 1 105 ? -7.571 3.269 16.224 1.00 60.88 105 PHE A N 1
ATOM 835 C CA . PHE A 1 105 ? -6.632 4.115 15.514 1.00 60.88 105 PHE A CA 1
ATOM 836 C C . PHE A 1 105 ? -7.327 4.590 14.240 1.00 60.88 105 PHE A C 1
ATOM 838 O O . PHE A 1 105 ? -7.627 3.755 13.384 1.00 60.88 105 PHE A O 1
ATOM 845 N N . ARG A 1 106 ? -7.632 5.892 14.105 1.00 56.62 106 ARG A N 1
ATOM 846 C CA . ARG A 1 106 ? -8.187 6.401 12.840 1.00 56.62 106 ARG A CA 1
ATOM 847 C C . ARG A 1 106 ? -7.059 6.440 11.803 1.00 56.62 106 ARG A C 1
ATOM 849 O O . ARG A 1 106 ? -6.080 7.157 11.999 1.00 56.62 106 ARG A O 1
ATOM 856 N N . PRO A 1 107 ? -7.196 5.719 10.686 1.00 58.44 107 PRO A N 1
ATOM 857 C CA . PRO A 1 107 ? -6.255 5.796 9.580 1.00 58.44 107 PRO A CA 1
ATOM 858 C C . PRO A 1 107 ? -6.331 7.191 8.962 1.00 58.44 107 PRO A C 1
ATOM 860 O O . PRO A 1 107 ? -7.415 7.613 8.556 1.00 58.44 107 PRO A O 1
ATOM 863 N N . GLN A 1 108 ? -5.208 7.906 8.852 1.00 61.94 108 GLN A N 1
ATOM 864 C CA . GLN A 1 108 ? -5.161 9.054 7.943 1.00 61.94 108 GLN A CA 1
ATOM 865 C C . GLN A 1 108 ? -5.455 8.556 6.524 1.00 61.94 108 GLN A C 1
ATOM 867 O O . GLN A 1 108 ? -4.860 7.568 6.074 1.00 61.94 108 GLN A O 1
ATOM 872 N N . ARG A 1 109 ? -6.372 9.217 5.812 1.00 65.62 109 ARG A N 1
ATOM 873 C CA . ARG A 1 109 ? -6.609 8.926 4.395 1.00 65.62 109 ARG A CA 1
ATOM 874 C C . ARG A 1 109 ? -5.548 9.624 3.541 1.00 65.62 109 ARG A C 1
ATOM 876 O O . ARG A 1 109 ? -5.072 10.714 3.853 1.00 65.62 109 ARG A O 1
ATOM 883 N N . LEU A 1 110 ? -5.168 8.982 2.445 1.00 59.78 110 LEU A N 1
ATOM 884 C CA . LEU A 1 110 ? -4.293 9.522 1.409 1.00 59.78 110 LEU A CA 1
ATOM 885 C C . LEU A 1 110 ? -4.997 10.743 0.807 1.00 59.78 110 LEU A C 1
ATOM 887 O O . LEU A 1 110 ? -6.085 10.618 0.251 1.00 59.78 110 LEU A O 1
ATOM 891 N N . GLY A 1 111 ? -4.381 11.919 0.939 1.00 49.41 111 GLY A N 1
ATOM 892 C CA . GLY A 1 111 ? -4.924 13.182 0.431 1.00 49.41 111 GLY A CA 1
ATOM 893 C C . GLY A 1 111 ? -5.733 14.013 1.435 1.00 49.41 111 GLY A C 1
ATOM 894 O O . GLY A 1 111 ? -6.104 15.134 1.095 1.00 49.41 111 GLY A O 1
ATOM 895 N N . GLU A 1 112 ? -5.959 13.536 2.665 1.00 51.03 112 GLU A N 1
ATOM 896 C CA . GLU A 1 112 ? -6.391 14.408 3.766 1.00 51.03 112 GLU A CA 1
ATOM 897 C C . GLU A 1 112 ? -5.154 15.109 4.344 1.00 51.03 112 GLU A C 1
ATOM 899 O O . GLU A 1 112 ? -4.429 14.560 5.172 1.00 51.03 112 GLU A O 1
ATOM 904 N N . PHE A 1 113 ? -4.875 16.317 3.849 1.00 43.91 113 PHE A N 1
ATOM 905 C CA . PHE A 1 113 ? -3.938 17.233 4.496 1.00 43.91 113 PHE A CA 1
ATOM 906 C C . PHE A 1 113 ? -4.684 17.906 5.651 1.00 43.91 113 PHE A C 1
ATOM 908 O O . PHE A 1 113 ? -5.707 18.552 5.415 1.00 43.91 113 PHE A O 1
ATOM 915 N N . ALA A 1 114 ? -4.209 17.688 6.879 1.00 44.31 114 ALA A N 1
ATOM 916 C CA . ALA A 1 114 ? -4.644 18.455 8.045 1.00 44.31 114 ALA A CA 1
ATOM 917 C C . ALA A 1 114 ? -4.305 19.945 7.881 1.00 44.31 114 ALA A C 1
ATOM 919 O O . ALA A 1 114 ? -3.246 20.241 7.275 1.00 44.31 114 ALA A O 1
#

Foldseek 3Di:
DFWFKKKFQAQVLQLVLCVVVVQADPVRDGDPDFQQPFLFADPRMTMTTGDPDPDDCVSPVRIDTLTHPVSQVVDPVSVVRLPVGDDLPDWDWDADPVRDIDTDRDRDDRPPDD